Protein AF-N8X4K7-F1 (afdb_monomer_lite)

Organism: NCBI:txid1217656

pLDDT: mean 91.55, std 9.08, range [51.38, 98.06]

Radius of gyration: 14.97 Å; chains: 1; bounding box: 29×28×44 Å

Sequence (110 aa):
MYWAELKDKIYYCDGTLRNLYIFDTNIDDLKKWTVFVNENYKIKWFNQQTQKNENQINFEVLQECLNNTHNLCSHVNLYLDNIQINNYLFLVDKIENDINPEEINSLQDH

Structure (mmCIF, N/CA/C/O backbone):
data_AF-N8X4K7-F1
#
_entry.id   AF-N8X4K7-F1
#
loop_
_atom_site.group_PDB
_atom_site.id
_atom_site.type_symbol
_atom_site.label_atom_id
_atom_site.label_alt_id
_atom_site.label_comp_id
_atom_site.label_asym_id
_atom_site.label_entity_id
_atom_site.label_seq_id
_atom_site.pdbx_PDB_ins_code
_atom_site.Cartn_x
_atom_site.Cartn_y
_atom_site.Cartn_z
_atom_site.occupancy
_atom_site.B_iso_or_equiv
_atom_site.auth_seq_id
_atom_site.auth_comp_id
_atom_site.auth_asym_id
_atom_site.auth_atom_id
_atom_site.pdbx_PDB_model_num
ATOM 1 N N . MET A 1 1 ? 8.634 7.455 -21.861 1.00 63.34 1 MET A N 1
ATOM 2 C CA . MET A 1 1 ? 9.485 6.341 -21.396 1.00 63.34 1 MET A CA 1
ATOM 3 C C . MET A 1 1 ? 8.964 5.067 -22.041 1.00 63.34 1 MET A C 1
ATOM 5 O O . MET A 1 1 ? 7.750 4.943 -22.149 1.00 63.34 1 MET A O 1
ATOM 9 N N . TYR A 1 2 ? 9.820 4.180 -22.549 1.00 89.44 2 TYR A N 1
ATOM 10 C CA . TYR A 1 2 ? 9.367 2.923 -23.164 1.00 89.44 2 TYR A CA 1
ATOM 11 C C . TYR A 1 2 ? 9.210 1.836 -22.092 1.00 89.44 2 TYR A C 1
ATOM 13 O O . TYR A 1 2 ? 10.029 1.773 -21.179 1.00 89.44 2 TYR A O 1
ATOM 21 N N . TRP A 1 3 ? 8.199 0.967 -22.216 1.00 93.44 3 TRP A N 1
ATOM 22 C CA . TRP A 1 3 ? 7.929 -0.117 -21.253 1.00 93.44 3 TRP A CA 1
ATOM 23 C C . TRP A 1 3 ? 9.173 -0.950 -20.914 1.00 93.44 3 TRP A C 1
ATOM 25 O O . TRP A 1 3 ? 9.450 -1.187 -19.746 1.00 93.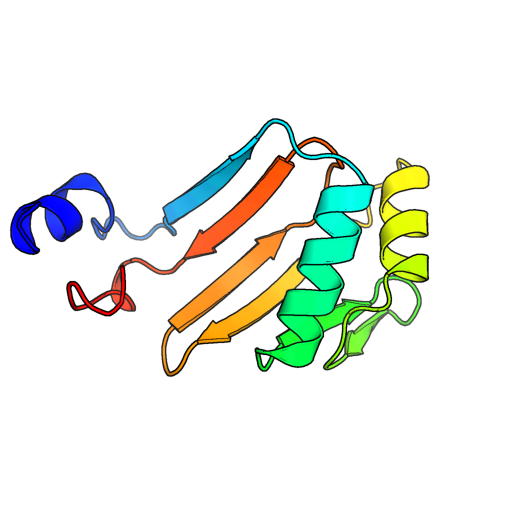44 3 TRP A O 1
ATOM 35 N N . ALA A 1 4 ? 9.958 -1.336 -21.924 1.00 92.88 4 ALA A N 1
ATOM 36 C CA . ALA A 1 4 ? 11.175 -2.125 -21.727 1.00 92.88 4 ALA A CA 1
ATOM 37 C C . ALA A 1 4 ? 12.175 -1.445 -20.775 1.00 92.88 4 ALA A C 1
ATOM 39 O O . ALA A 1 4 ? 12.777 -2.098 -19.933 1.00 92.88 4 ALA A O 1
ATOM 40 N N . GLU A 1 5 ? 12.303 -0.119 -20.853 1.00 94.94 5 GLU A N 1
ATOM 41 C CA . GLU A 1 5 ? 13.204 0.633 -19.981 1.00 94.94 5 GLU A CA 1
ATOM 42 C C . GLU A 1 5 ? 12.681 0.706 -18.541 1.00 94.94 5 GLU A C 1
ATOM 44 O O . GLU A 1 5 ? 13.461 0.559 -17.603 1.00 94.94 5 GLU A O 1
ATOM 49 N N . LEU A 1 6 ? 11.371 0.902 -18.356 1.00 94.75 6 LEU A N 1
ATOM 50 C CA . LEU A 1 6 ? 10.737 0.859 -17.032 1.00 94.75 6 LEU A CA 1
ATOM 51 C C . LEU A 1 6 ? 10.896 -0.519 -16.393 1.00 94.75 6 LEU A C 1
ATOM 53 O O . LEU A 1 6 ? 11.276 -0.619 -15.227 1.00 94.75 6 LEU A O 1
ATOM 57 N N . LYS A 1 7 ? 10.650 -1.574 -17.172 1.00 94.44 7 LYS A N 1
ATOM 58 C CA . LYS A 1 7 ? 10.786 -2.955 -16.722 1.00 94.44 7 LYS A CA 1
ATOM 59 C C . LYS A 1 7 ? 12.208 -3.259 -16.253 1.00 94.44 7 LYS A C 1
ATOM 61 O O . LYS A 1 7 ? 12.380 -3.805 -15.173 1.00 94.44 7 LYS A O 1
ATOM 66 N N . ASP A 1 8 ? 13.218 -2.845 -17.011 1.00 94.44 8 ASP A N 1
ATOM 67 C CA . ASP A 1 8 ? 14.610 -3.160 -16.680 1.00 94.44 8 ASP A CA 1
ATOM 68 C C . ASP A 1 8 ? 15.192 -2.263 -15.576 1.00 94.44 8 ASP A C 1
ATOM 70 O O . ASP A 1 8 ? 16.081 -2.691 -14.842 1.00 94.44 8 ASP A O 1
ATOM 74 N N . LYS A 1 9 ? 14.729 -1.011 -15.449 1.00 94.38 9 LYS A N 1
ATOM 75 C CA . LYS A 1 9 ? 15.307 -0.042 -14.498 1.00 94.38 9 LYS A CA 1
ATOM 76 C C . LYS A 1 9 ? 14.534 0.093 -13.193 1.00 94.38 9 LYS A C 1
ATOM 78 O O . LYS A 1 9 ? 15.148 0.354 -12.163 1.00 94.38 9 LYS A O 1
ATOM 83 N N . ILE A 1 10 ? 13.210 -0.031 -13.239 1.00 93.88 10 ILE A N 1
ATOM 84 C CA . ILE A 1 10 ? 12.323 0.203 -12.091 1.00 93.88 10 ILE A CA 1
ATOM 85 C C . ILE A 1 10 ? 11.733 -1.115 -11.599 1.00 93.88 10 ILE A C 1
ATOM 87 O O . ILE A 1 10 ? 11.813 -1.401 -10.409 1.00 93.88 10 ILE A O 1
ATOM 91 N N . TYR A 1 11 ? 11.201 -1.937 -12.505 1.00 95.31 11 TYR A N 1
ATOM 92 C CA . TYR A 1 11 ? 10.487 -3.179 -12.176 1.00 95.31 11 TYR A CA 1
ATOM 93 C C . TYR A 1 11 ? 11.321 -4.440 -12.436 1.00 95.31 11 TYR A C 1
ATOM 95 O O . TYR A 1 11 ? 10.803 -5.473 -12.863 1.00 95.31 11 TYR A O 1
ATOM 103 N N . TYR A 1 12 ? 12.630 -4.367 -12.198 1.00 95.06 12 TYR A N 1
ATOM 104 C CA . TYR A 1 12 ? 13.497 -5.523 -12.388 1.00 95.06 12 TYR A CA 1
ATOM 105 C C . TYR A 1 12 ? 13.230 -6.578 -11.311 1.00 95.06 12 TYR A C 1
ATOM 107 O O . TYR A 1 12 ? 13.002 -6.270 -10.140 1.00 95.06 12 TYR A O 1
ATOM 115 N N . CYS A 1 13 ? 13.257 -7.842 -11.726 1.00 95.44 13 CYS A N 1
ATOM 116 C CA . CYS A 1 13 ? 12.975 -8.983 -10.864 1.00 95.44 13 CYS A CA 1
ATOM 117 C C . CYS A 1 13 ? 14.294 -9.618 -10.402 1.00 95.44 13 CYS A C 1
ATOM 119 O O . CYS A 1 13 ? 14.949 -10.321 -11.169 1.00 95.44 13 CYS A O 1
ATOM 121 N N . ASP A 1 14 ? 14.685 -9.367 -9.152 1.00 95.75 14 ASP A N 1
ATOM 122 C CA . ASP A 1 14 ? 15.880 -9.949 -8.510 1.00 95.75 14 ASP A CA 1
ATOM 123 C C . ASP A 1 14 ? 15.537 -10.854 -7.304 1.00 95.75 14 ASP A C 1
ATOM 125 O O . ASP A 1 14 ? 16.425 -11.274 -6.563 1.00 95.75 14 ASP A O 1
ATOM 129 N N . GLY A 1 15 ? 14.245 -11.144 -7.103 1.00 94.94 15 GLY A N 1
ATOM 130 C CA . GLY A 1 15 ? 13.721 -11.863 -5.938 1.00 94.94 15 GLY A CA 1
ATOM 131 C C . GLY A 1 15 ? 13.277 -10.967 -4.774 1.00 94.94 15 GLY A C 1
ATOM 132 O O . GLY A 1 15 ? 12.831 -11.493 -3.756 1.00 94.94 15 GLY A O 1
ATOM 133 N N . THR A 1 16 ? 13.371 -9.638 -4.901 1.00 95.19 16 THR A N 1
ATOM 134 C CA . THR A 1 16 ? 12.920 -8.668 -3.886 1.00 95.19 16 THR A CA 1
ATOM 135 C C . THR A 1 16 ? 11.827 -7.728 -4.408 1.00 95.19 16 THR A C 1
ATOM 137 O O . THR A 1 16 ? 11.685 -7.515 -5.619 1.00 95.19 16 THR A O 1
ATOM 140 N N . LEU A 1 17 ? 11.043 -7.158 -3.486 1.00 96.38 17 LEU A N 1
ATOM 141 C CA . LEU A 1 17 ? 10.027 -6.147 -3.794 1.00 96.38 17 LEU A CA 1
ATOM 142 C C . LEU A 1 17 ? 10.680 -4.811 -4.178 1.00 96.38 17 LEU A C 1
ATOM 144 O O . LEU A 1 17 ? 11.824 -4.538 -3.815 1.00 96.38 17 LEU A O 1
ATOM 148 N N . ARG A 1 18 ? 9.958 -3.976 -4.933 1.00 95.88 18 ARG A N 1
ATOM 149 C CA . ARG A 1 18 ? 10.392 -2.607 -5.234 1.00 95.88 18 ARG A CA 1
ATOM 150 C C . ARG A 1 18 ? 9.806 -1.652 -4.207 1.00 95.88 18 ARG A C 1
ATOM 152 O O . ARG A 1 18 ? 8.586 -1.565 -4.093 1.00 95.88 18 ARG A O 1
ATOM 159 N N . ASN A 1 19 ? 10.675 -0.905 -3.538 1.00 93.56 19 ASN A N 1
ATOM 160 C CA . ASN A 1 19 ? 10.257 0.103 -2.574 1.00 93.56 19 ASN A CA 1
ATOM 161 C C . ASN A 1 19 ? 9.991 1.437 -3.288 1.00 93.56 19 ASN A C 1
ATOM 163 O O . ASN A 1 19 ? 10.809 1.907 -4.084 1.00 93.56 19 ASN A O 1
ATOM 167 N N . LEU A 1 20 ? 8.875 2.075 -2.954 1.00 91.50 20 LEU A N 1
ATOM 168 C CA . LEU A 1 20 ? 8.463 3.393 -3.414 1.00 91.50 20 LEU A CA 1
ATOM 169 C C . LEU A 1 20 ? 8.200 4.284 -2.198 1.00 91.50 20 LEU A C 1
ATOM 171 O O . LEU A 1 20 ? 7.329 4.003 -1.373 1.00 91.50 20 LEU A O 1
ATOM 175 N N . TYR A 1 21 ? 8.934 5.390 -2.132 1.00 93.75 21 TYR A N 1
ATOM 176 C CA . TYR A 1 21 ? 8.847 6.361 -1.050 1.00 93.75 21 TYR A CA 1
ATOM 177 C C . TYR A 1 21 ? 8.282 7.678 -1.562 1.00 93.75 21 TYR A C 1
ATOM 179 O O . TYR A 1 21 ? 8.762 8.226 -2.556 1.00 93.75 21 TYR A O 1
ATOM 187 N N . ILE A 1 22 ? 7.295 8.201 -0.845 1.00 93.56 22 ILE A N 1
ATOM 188 C CA . ILE A 1 22 ? 6.833 9.580 -0.987 1.00 93.56 22 ILE A CA 1
ATOM 189 C C . ILE A 1 22 ? 7.319 10.314 0.257 1.00 93.56 22 ILE A C 1
ATOM 191 O O . ILE A 1 22 ? 6.896 9.971 1.356 1.00 93.56 22 ILE A O 1
ATOM 195 N N . PHE A 1 23 ? 8.234 11.264 0.082 1.00 95.31 23 PHE A N 1
ATOM 196 C CA . PHE A 1 23 ? 8.801 12.077 1.161 1.00 95.31 23 PHE A CA 1
ATOM 197 C C . PHE A 1 23 ? 8.060 13.408 1.312 1.00 95.31 23 PHE A C 1
ATOM 199 O O . PH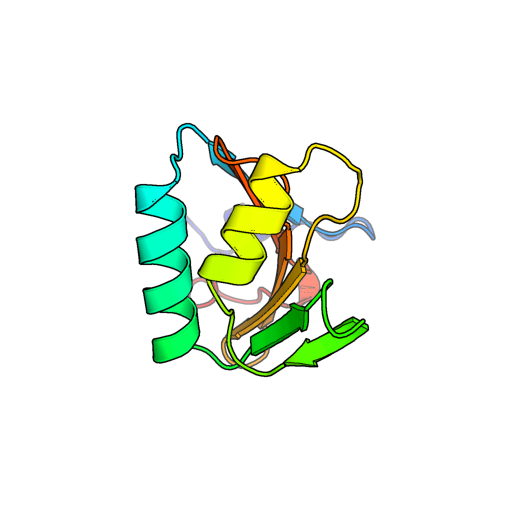E A 1 23 ? 7.228 13.761 0.476 1.00 95.31 23 PHE A O 1
ATOM 206 N N . ASP A 1 24 ? 8.407 14.143 2.369 1.00 96.06 24 ASP A N 1
ATOM 207 C CA . ASP A 1 24 ? 7.893 15.478 2.686 1.00 96.06 24 ASP A CA 1
ATOM 208 C C . ASP A 1 24 ? 6.370 15.508 2.893 1.00 96.06 24 ASP A C 1
ATOM 210 O O . ASP A 1 24 ? 5.707 16.515 2.636 1.00 96.06 24 ASP A O 1
ATOM 214 N N . THR A 1 25 ? 5.807 14.400 3.380 1.00 95.31 25 THR A N 1
ATOM 215 C CA . THR A 1 25 ? 4.393 14.337 3.756 1.00 95.31 25 THR A CA 1
ATOM 216 C C . THR A 1 25 ? 4.165 14.923 5.145 1.00 95.31 25 THR A C 1
ATOM 218 O O . THR A 1 25 ? 5.084 15.124 5.940 1.00 95.31 25 THR A O 1
ATOM 221 N N . ASN A 1 26 ? 2.911 15.212 5.465 1.00 95.38 26 ASN A N 1
ATOM 222 C CA . ASN A 1 26 ? 2.499 15.552 6.820 1.00 95.38 26 ASN A CA 1
ATOM 223 C C . ASN A 1 26 ? 1.201 14.821 7.198 1.00 95.38 26 ASN A C 1
ATOM 225 O O . ASN A 1 26 ? 0.644 14.032 6.432 1.00 95.38 26 ASN A O 1
ATOM 229 N N . ILE A 1 27 ? 0.702 15.094 8.403 1.00 94.69 27 ILE A N 1
ATOM 230 C CA . ILE A 1 27 ? -0.483 14.421 8.938 1.00 94.69 27 ILE A CA 1
ATOM 231 C C . ILE A 1 27 ? -1.754 14.714 8.126 1.00 94.69 27 ILE A C 1
ATOM 233 O O . ILE A 1 27 ? -2.606 13.835 7.993 1.00 94.69 27 ILE A O 1
ATOM 237 N N . ASP A 1 28 ? -1.875 15.908 7.539 1.00 96.88 28 ASP A N 1
ATOM 238 C CA . ASP A 1 28 ? -3.013 16.264 6.690 1.00 96.88 28 ASP A CA 1
ATOM 239 C C . ASP A 1 28 ? -2.952 15.529 5.348 1.00 96.88 28 ASP A C 1
ATOM 241 O O . ASP A 1 28 ? -3.991 15.136 4.810 1.00 96.88 28 ASP A O 1
ATOM 245 N N . ASP A 1 29 ? -1.752 15.295 4.817 1.00 96.62 29 ASP A N 1
ATOM 246 C CA . ASP A 1 29 ? -1.562 14.498 3.604 1.00 96.62 29 ASP A CA 1
ATOM 247 C C . ASP A 1 29 ? -1.908 13.031 3.851 1.00 96.62 29 ASP A C 1
ATOM 249 O O . ASP A 1 29 ? -2.656 12.446 3.067 1.00 96.62 29 ASP A O 1
ATOM 253 N N . LEU A 1 30 ? -1.483 12.463 4.985 1.00 94.44 30 LEU A N 1
ATOM 254 C CA . LEU A 1 30 ? -1.905 11.125 5.404 1.00 94.44 30 LEU A CA 1
ATOM 255 C C . LEU A 1 30 ? -3.424 11.036 5.571 1.00 94.44 30 LEU A C 1
ATOM 257 O O . LEU A 1 30 ? -4.040 10.061 5.141 1.00 94.44 30 LEU A O 1
ATOM 261 N N . LYS A 1 31 ? -4.062 12.064 6.136 1.00 96.38 31 LYS A N 1
ATOM 262 C CA . LYS A 1 31 ? -5.523 12.107 6.259 1.00 96.38 31 LYS A CA 1
ATOM 263 C C . LYS A 1 31 ? -6.205 12.079 4.894 1.00 96.38 31 LYS A C 1
ATOM 265 O O . LYS A 1 31 ? -7.101 11.270 4.677 1.00 96.38 31 LYS A O 1
ATOM 270 N N . LYS A 1 32 ? -5.769 12.915 3.950 1.00 97.56 32 LYS A N 1
ATOM 271 C CA . LYS A 1 32 ? -6.304 12.907 2.577 1.00 97.56 32 LYS A CA 1
ATOM 272 C C . LYS A 1 32 ? -6.057 11.569 1.887 1.00 97.56 32 LYS A C 1
ATOM 274 O O . LYS A 1 32 ? -6.956 11.055 1.230 1.00 97.56 32 LYS A O 1
ATOM 279 N N . TRP A 1 33 ? -4.868 10.998 2.066 1.00 95.88 33 TRP A N 1
ATOM 280 C CA . TRP A 1 33 ? -4.503 9.703 1.507 1.00 95.88 33 TRP A CA 1
ATOM 281 C C . TRP A 1 33 ? -5.405 8.590 2.044 1.00 95.88 33 TRP A C 1
ATOM 283 O O . TRP A 1 33 ? -5.970 7.845 1.254 1.00 95.88 33 TRP A O 1
ATOM 293 N N . THR A 1 34 ? -5.628 8.514 3.361 1.00 95.75 34 THR A N 1
ATOM 294 C CA . THR A 1 34 ? -6.524 7.503 3.956 1.00 95.75 34 THR A CA 1
ATOM 295 C C . THR A 1 34 ? -7.962 7.625 3.465 1.00 95.75 34 THR A C 1
ATOM 297 O O . THR A 1 34 ? -8.574 6.607 3.147 1.00 95.75 34 THR A O 1
ATOM 300 N N . VAL A 1 35 ? -8.489 8.849 3.346 1.00 98.06 35 VAL A N 1
ATOM 301 C CA . VAL A 1 35 ? -9.817 9.095 2.761 1.00 98.06 35 VAL A CA 1
ATOM 302 C C . VAL A 1 35 ? -9.860 8.586 1.323 1.00 98.06 35 VAL A C 1
ATOM 304 O O . VAL A 1 35 ? -10.699 7.751 0.995 1.00 98.06 35 VAL A O 1
ATOM 307 N N . PHE A 1 36 ? -8.908 9.012 0.490 1.00 97.44 36 PHE A N 1
ATOM 308 C CA . PHE A 1 36 ? -8.830 8.591 -0.905 1.00 97.44 36 PHE A CA 1
ATOM 309 C C . PHE A 1 36 ? -8.727 7.068 -1.037 1.00 97.44 36 PHE A C 1
ATOM 311 O O . PHE A 1 36 ? -9.438 6.466 -1.841 1.00 97.44 36 PHE A O 1
ATOM 318 N N . VAL A 1 37 ? -7.891 6.427 -0.221 1.00 96.31 37 VAL A N 1
ATOM 319 C CA . VAL A 1 37 ? -7.694 4.979 -0.258 1.00 96.31 37 VAL A CA 1
ATOM 320 C C . VAL A 1 37 ? -8.960 4.221 0.127 1.00 96.31 37 VAL A C 1
ATOM 322 O O . VAL A 1 37 ? -9.362 3.311 -0.595 1.00 96.31 37 VAL A O 1
ATOM 325 N N . ASN A 1 38 ? -9.611 4.626 1.217 1.00 97.50 38 ASN A N 1
ATOM 326 C CA . ASN A 1 38 ? -10.846 4.005 1.691 1.00 97.50 38 ASN A CA 1
ATOM 327 C C . ASN A 1 38 ? -12.004 4.129 0.692 1.00 97.50 38 ASN A C 1
ATOM 329 O O . ASN A 1 38 ? -12.868 3.254 0.651 1.00 97.50 38 ASN A O 1
ATOM 333 N N . GLU A 1 39 ? -12.054 5.226 -0.065 1.00 97.75 39 GLU A N 1
ATOM 334 C CA . GLU A 1 39 ? -13.125 5.500 -1.026 1.00 97.75 39 GLU A CA 1
ATOM 335 C C . GLU A 1 39 ? -12.921 4.793 -2.370 1.00 97.75 39 GLU A C 1
ATOM 337 O O . GLU A 1 39 ? -13.900 4.437 -3.024 1.00 97.75 39 GLU A O 1
ATOM 342 N N . ASN A 1 40 ? -11.667 4.596 -2.789 1.00 97.12 40 ASN A N 1
ATOM 343 C CA . ASN A 1 40 ? -11.356 4.207 -4.167 1.00 97.12 40 ASN A CA 1
ATOM 344 C C . ASN A 1 40 ? -10.806 2.787 -4.308 1.00 97.12 40 ASN A C 1
ATOM 346 O O . ASN A 1 40 ? -10.854 2.239 -5.408 1.00 97.12 40 ASN A O 1
ATOM 350 N N . TYR A 1 41 ? -10.309 2.169 -3.232 1.00 96.94 41 TYR A N 1
ATOM 351 C CA . TYR A 1 41 ? -9.657 0.866 -3.328 1.00 96.94 41 TYR A CA 1
ATOM 352 C C . TYR A 1 41 ? -10.182 -0.135 -2.314 1.00 96.94 41 TYR A C 1
ATOM 354 O O . TYR A 1 41 ? -10.535 0.178 -1.177 1.00 96.94 41 TYR A O 1
ATOM 362 N N . LYS A 1 42 ? -10.154 -1.403 -2.723 1.00 97.56 42 LYS A N 1
ATOM 363 C CA . LYS A 1 42 ? -10.249 -2.505 -1.777 1.00 97.56 42 LYS A CA 1
ATOM 364 C C . LYS A 1 42 ? -8.953 -2.549 -0.985 1.00 97.56 42 LYS A C 1
ATOM 366 O O . LYS A 1 42 ? -7.871 -2.575 -1.573 1.00 97.56 42 LYS A O 1
ATOM 371 N N . ILE A 1 43 ? -9.074 -2.637 0.333 1.00 97.56 43 ILE A N 1
ATOM 372 C CA . ILE A 1 43 ? -7.917 -2.752 1.209 1.00 97.56 43 ILE A CA 1
ATOM 373 C C . ILE A 1 43 ? -8.078 -3.843 2.259 1.00 97.56 43 ILE A C 1
ATOM 375 O O . ILE A 1 43 ? -9.177 -4.315 2.559 1.00 97.56 43 ILE A O 1
ATOM 379 N N . LYS A 1 44 ? -6.939 -4.210 2.834 1.00 97.38 44 LYS A N 1
ATOM 380 C CA . LYS A 1 44 ? -6.813 -4.979 4.061 1.00 97.38 44 LYS A CA 1
ATOM 381 C C . LYS A 1 44 ? -5.849 -4.228 4.974 1.00 97.38 44 LYS A C 1
ATOM 383 O O . LYS A 1 44 ? -4.639 -4.260 4.778 1.00 97.38 44 LYS A O 1
ATOM 388 N N . TRP A 1 45 ? -6.405 -3.502 5.929 1.00 96.19 45 TRP A N 1
ATOM 389 C CA . TRP A 1 45 ? -5.674 -2.698 6.897 1.00 96.19 45 TRP A CA 1
ATOM 390 C C . TRP A 1 45 ? -5.521 -3.465 8.205 1.00 96.19 45 TRP A C 1
ATOM 392 O O . TRP A 1 45 ? -6.509 -3.960 8.744 1.00 96.19 45 TRP A O 1
ATOM 402 N N . PHE A 1 46 ? -4.301 -3.570 8.727 1.00 93.12 46 PHE A N 1
ATOM 403 C CA . PHE A 1 46 ? -4.080 -4.180 10.033 1.00 93.12 46 PHE A CA 1
ATOM 404 C C . PHE A 1 46 ? -4.288 -3.153 11.151 1.00 93.12 46 PHE A C 1
ATOM 406 O O . PHE A 1 46 ? -3.407 -2.348 11.447 1.00 93.12 46 PHE A O 1
ATOM 413 N N . ASN A 1 47 ? -5.452 -3.206 11.795 1.00 90.50 47 ASN A N 1
ATOM 414 C CA . ASN A 1 47 ? -5.772 -2.356 12.930 1.00 90.50 47 ASN A CA 1
ATOM 415 C C . ASN A 1 47 ? -5.041 -2.863 14.185 1.00 90.50 47 ASN A C 1
ATOM 417 O O . ASN A 1 47 ? -5.366 -3.915 14.742 1.00 90.50 47 ASN A O 1
ATOM 421 N N . GLN A 1 48 ? -4.059 -2.090 14.650 1.00 83.38 48 GLN A N 1
ATOM 422 C CA . GLN A 1 48 ? -3.249 -2.432 15.823 1.00 83.38 48 GLN A CA 1
ATOM 423 C C . GLN A 1 48 ? -4.040 -2.418 17.137 1.00 83.38 48 GLN A C 1
ATOM 425 O O . GLN A 1 48 ? -3.712 -3.163 18.058 1.00 83.38 48 GLN A O 1
ATOM 430 N N . GLN A 1 49 ? -5.105 -1.624 17.244 1.00 86.44 49 GLN A N 1
ATOM 431 C CA . GLN A 1 49 ? -5.929 -1.581 18.450 1.00 86.44 49 GLN A CA 1
ATOM 432 C C . GLN A 1 49 ? -6.767 -2.857 18.598 1.00 86.44 49 GLN A C 1
ATOM 434 O O . GLN A 1 49 ? -6.911 -3.390 19.697 1.00 86.44 49 GLN A O 1
ATOM 439 N N . THR A 1 50 ? -7.309 -3.367 17.488 1.00 90.31 50 THR A N 1
ATOM 440 C CA . THR A 1 50 ? -8.166 -4.564 17.481 1.00 90.31 50 THR A CA 1
ATOM 441 C C . THR A 1 50 ? -7.396 -5.856 17.198 1.00 90.31 50 THR A C 1
ATOM 443 O O . THR A 1 50 ? -7.953 -6.941 17.388 1.00 90.31 50 THR A O 1
ATOM 446 N N . GLN A 1 51 ? -6.129 -5.750 16.770 1.00 89.69 51 GLN A N 1
ATOM 447 C CA . GLN A 1 51 ? -5.267 -6.850 16.315 1.00 89.69 51 GLN A CA 1
ATOM 448 C C . GLN A 1 51 ? -5.912 -7.669 15.185 1.00 89.69 51 GLN A C 1
ATOM 450 O O . GLN A 1 51 ? -5.787 -8.896 15.116 1.00 89.69 51 GLN A O 1
ATOM 455 N N . LYS A 1 52 ? -6.657 -6.996 14.302 1.00 92.38 52 LYS A N 1
ATOM 456 C CA . LYS A 1 52 ? -7.418 -7.622 13.215 1.00 92.38 52 LYS A CA 1
ATOM 457 C C . LYS A 1 52 ? -7.236 -6.872 11.910 1.00 92.38 52 LYS A C 1
ATOM 459 O O . LYS A 1 52 ? -6.878 -5.702 11.873 1.00 92.38 52 LYS A O 1
ATOM 464 N N . ASN A 1 53 ? -7.517 -7.588 10.827 1.00 94.88 53 ASN A N 1
ATOM 465 C CA . ASN A 1 53 ? -7.609 -6.982 9.513 1.00 94.88 53 ASN A CA 1
ATOM 466 C C . ASN A 1 53 ? -9.003 -6.402 9.299 1.00 94.88 53 ASN A C 1
ATOM 468 O O . ASN A 1 53 ? -10.004 -7.094 9.493 1.00 94.88 53 ASN A O 1
ATOM 472 N N . GLU A 1 54 ? -9.038 -5.161 8.849 1.00 96.12 54 GLU A N 1
ATOM 473 C CA . GLU A 1 54 ? -10.230 -4.387 8.541 1.00 96.12 54 GLU A CA 1
ATOM 474 C C . GLU A 1 54 ? -10.167 -3.933 7.077 1.00 96.12 54 GLU A C 1
ATOM 476 O O . GLU A 1 54 ? -9.111 -3.939 6.444 1.00 96.12 54 GLU A O 1
ATOM 481 N N . ASN A 1 55 ? -11.313 -3.598 6.497 1.00 97.12 55 ASN A N 1
ATOM 482 C CA . ASN A 1 55 ? -11.432 -3.230 5.082 1.00 97.12 55 ASN A CA 1
ATOM 483 C C . ASN A 1 55 ? -11.458 -1.713 4.848 1.00 97.12 55 ASN A C 1
ATOM 485 O O . ASN A 1 55 ? -11.664 -1.284 3.718 1.00 97.12 55 ASN A O 1
ATOM 489 N N . GLN A 1 56 ? -11.275 -0.922 5.903 1.00 96.75 56 GLN A N 1
ATOM 490 C CA . GLN A 1 56 ? -11.179 0.532 5.876 1.00 96.75 56 GLN A CA 1
ATOM 491 C C . GLN A 1 56 ? -10.200 0.977 6.956 1.00 96.75 56 GLN A C 1
ATOM 493 O O . GLN A 1 56 ? -10.172 0.391 8.033 1.00 96.75 56 GLN A O 1
ATOM 498 N N . ILE A 1 57 ? -9.420 2.014 6.678 1.00 95.94 57 ILE A N 1
ATOM 499 C CA . ILE A 1 57 ? -8.508 2.631 7.636 1.00 95.94 57 ILE A CA 1
ATOM 500 C C . ILE A 1 57 ? -9.305 3.560 8.544 1.00 95.94 57 ILE A C 1
ATOM 502 O O . ILE A 1 57 ? -9.932 4.506 8.063 1.00 95.94 57 ILE A O 1
ATOM 506 N N . ASN A 1 58 ? -9.230 3.346 9.856 1.00 95.38 58 ASN A N 1
ATOM 507 C CA . ASN A 1 58 ? -9.657 4.348 10.822 1.00 95.38 58 ASN A CA 1
ATOM 508 C C . ASN A 1 58 ? -8.501 5.332 11.068 1.00 95.38 58 ASN A C 1
ATOM 510 O O . ASN A 1 58 ? -7.497 4.982 11.691 1.00 95.38 58 ASN A O 1
ATOM 514 N N . PHE A 1 59 ? -8.643 6.565 10.574 1.00 94.50 59 PHE A N 1
ATOM 515 C CA . PHE A 1 59 ? -7.587 7.572 10.676 1.00 94.50 59 PHE A CA 1
ATOM 516 C C . PHE A 1 59 ? -7.267 7.970 12.122 1.00 94.50 59 PHE A C 1
ATOM 518 O O . PHE A 1 59 ? -6.112 8.252 12.418 1.00 94.50 59 PHE A O 1
ATOM 525 N N . GLU A 1 60 ? -8.244 7.965 13.031 1.00 92.94 60 GLU A N 1
ATOM 526 C CA . GLU A 1 60 ? -8.002 8.306 14.439 1.00 92.94 60 GLU A CA 1
ATOM 527 C C . GLU A 1 60 ? -7.069 7.280 15.091 1.00 92.94 60 GLU A C 1
ATOM 529 O O . GLU A 1 60 ? -6.103 7.649 15.755 1.00 92.94 60 GLU A O 1
ATOM 534 N N . VAL A 1 61 ? -7.294 5.993 14.806 1.00 91.88 61 VAL A N 1
ATOM 535 C CA . VAL A 1 61 ? -6.431 4.897 15.270 1.00 91.88 61 VAL A CA 1
ATOM 536 C C . VAL A 1 61 ? -5.044 4.996 14.643 1.00 91.88 61 VAL A C 1
ATOM 538 O O . VAL A 1 61 ? -4.040 4.863 15.338 1.00 91.88 61 VAL A O 1
ATOM 541 N N . LEU A 1 62 ? -4.963 5.270 13.336 1.00 91.50 62 LEU A N 1
ATOM 542 C CA . LEU A 1 62 ? -3.678 5.479 12.667 1.00 91.50 62 LEU A CA 1
ATOM 543 C C . LEU A 1 62 ? -2.905 6.653 13.291 1.00 91.50 62 LEU A C 1
ATOM 545 O O . LEU A 1 62 ? -1.712 6.533 13.558 1.00 91.50 62 LEU A O 1
ATOM 549 N N . GLN A 1 63 ? -3.578 7.775 13.539 1.00 91.50 63 GLN A N 1
ATOM 550 C CA . GLN A 1 63 ? -2.979 8.958 14.148 1.00 91.50 63 GLN A CA 1
ATOM 551 C C . GLN A 1 63 ? -2.491 8.671 15.573 1.00 91.50 63 GLN A C 1
ATOM 553 O O . GLN A 1 63 ? -1.403 9.107 15.946 1.00 91.50 63 GLN A O 1
ATOM 558 N N . GLU A 1 64 ? -3.250 7.906 16.358 1.00 89.00 64 GLU A N 1
ATOM 559 C CA . GLU A 1 64 ? -2.820 7.443 17.677 1.00 89.00 64 GLU A CA 1
ATOM 560 C C . GLU A 1 64 ? -1.559 6.567 17.586 1.00 89.00 64 GLU A C 1
ATOM 562 O O . GLU A 1 64 ? -0.607 6.784 18.340 1.00 89.00 64 GLU A O 1
ATOM 567 N N . CYS A 1 65 ? -1.497 5.634 16.627 1.00 86.56 65 CYS A N 1
ATOM 568 C CA . CYS A 1 65 ? -0.302 4.818 16.389 1.00 86.56 65 CYS A CA 1
ATOM 569 C C . CYS A 1 65 ? 0.925 5.673 16.044 1.00 86.56 65 CYS A C 1
ATOM 571 O O . CYS A 1 65 ? 2.002 5.444 16.594 1.00 86.56 65 CYS A O 1
ATOM 573 N N . LEU A 1 66 ? 0.761 6.674 15.175 1.00 87.00 66 LEU A N 1
ATOM 574 C CA . LEU A 1 66 ? 1.841 7.574 14.757 1.00 87.00 66 LEU A CA 1
ATOM 575 C C . LEU A 1 66 ? 2.349 8.451 15.913 1.00 87.00 66 LEU A C 1
ATOM 577 O O . LEU A 1 66 ? 3.547 8.712 16.009 1.00 87.00 66 LEU A O 1
ATOM 581 N N . ASN A 1 67 ? 1.464 8.871 16.820 1.00 85.81 67 ASN A N 1
ATOM 582 C CA . ASN A 1 67 ? 1.829 9.691 17.977 1.00 85.81 67 ASN A CA 1
ATOM 583 C C . ASN A 1 67 ? 2.539 8.899 19.085 1.00 85.81 67 ASN A C 1
ATOM 585 O O . ASN A 1 67 ? 3.341 9.464 19.827 1.00 85.81 67 ASN A O 1
ATOM 589 N N . ASN A 1 68 ? 2.251 7.602 19.225 1.00 74.06 68 ASN A N 1
ATOM 590 C CA . ASN A 1 68 ? 2.650 6.838 20.407 1.00 74.06 68 ASN A CA 1
ATOM 591 C C . ASN A 1 68 ? 4.092 6.297 20.395 1.00 74.06 68 ASN A C 1
ATOM 593 O O . ASN A 1 68 ? 4.479 5.654 21.366 1.00 74.06 68 ASN A O 1
ATOM 597 N N . THR A 1 69 ? 4.929 6.577 19.382 1.00 58.81 69 THR A N 1
ATOM 598 C CA . THR A 1 69 ? 6.375 6.213 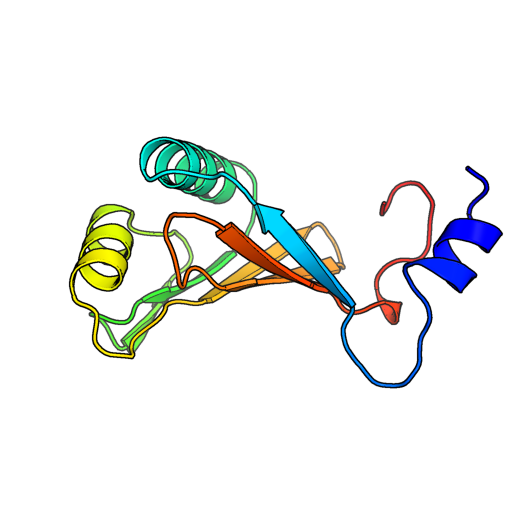19.254 1.00 58.81 69 THR A CA 1
ATOM 599 C C . THR A 1 69 ? 6.781 4.747 19.521 1.00 58.81 69 THR A C 1
ATOM 601 O O . THR A 1 69 ? 7.934 4.372 19.315 1.00 58.81 69 THR A O 1
ATOM 604 N N . HIS A 1 70 ? 5.861 3.879 19.935 1.00 51.38 70 HIS A N 1
ATOM 605 C CA . HIS A 1 70 ? 6.113 2.499 20.315 1.00 51.38 70 HIS A CA 1
ATOM 606 C C . HIS A 1 70 ? 5.670 1.553 19.203 1.00 51.38 70 HIS A C 1
ATOM 608 O O . HIS A 1 70 ? 4.523 1.132 19.207 1.00 51.38 70 HIS A O 1
ATOM 614 N N . ASN A 1 71 ? 6.600 1.218 18.295 1.00 53.69 71 ASN A N 1
ATOM 615 C CA . ASN A 1 71 ? 6.760 -0.017 17.489 1.00 53.69 71 ASN A CA 1
ATOM 616 C C . ASN A 1 71 ? 5.549 -0.700 16.809 1.00 53.69 71 ASN A C 1
ATOM 618 O O . ASN A 1 71 ? 5.733 -1.706 16.127 1.00 53.69 71 ASN A O 1
ATOM 622 N N . LEU A 1 72 ? 4.330 -0.201 16.947 1.00 54.84 72 LEU A N 1
ATOM 623 C CA . LEU A 1 72 ? 3.104 -0.806 16.441 1.00 54.84 72 LEU A CA 1
ATOM 624 C C . LEU A 1 72 ? 2.677 -0.024 15.218 1.00 54.84 72 LEU A C 1
ATOM 626 O O . LEU A 1 72 ? 1.669 0.677 15.205 1.00 54.84 72 LEU A O 1
ATOM 630 N N . CYS A 1 73 ? 3.513 -0.098 14.195 1.00 64.19 73 CYS A N 1
ATOM 631 C CA . CYS A 1 73 ? 3.200 0.572 12.961 1.00 64.19 73 CYS A CA 1
ATOM 632 C C . CYS A 1 73 ? 2.206 -0.276 12.157 1.00 64.19 73 CYS A C 1
ATOM 634 O O . CYS A 1 73 ? 2.253 -1.512 12.148 1.00 64.19 73 CYS A O 1
ATOM 636 N N . SER A 1 74 ? 1.245 0.399 11.539 1.00 76.19 74 SER A N 1
ATOM 637 C CA . SER A 1 74 ? 0.195 -0.238 10.762 1.00 76.19 74 SER A CA 1
ATOM 638 C C . SER A 1 74 ? 0.651 -0.457 9.321 1.00 76.19 74 SER A C 1
ATOM 640 O O . SER A 1 74 ? 1.360 0.375 8.759 1.00 76.19 74 SER A O 1
ATOM 642 N N . HIS A 1 75 ? 0.181 -1.537 8.696 1.00 89.44 75 HIS A N 1
ATOM 643 C CA . HIS A 1 75 ? 0.315 -1.741 7.255 1.00 89.44 75 HIS A CA 1
ATOM 644 C C . HIS A 1 75 ? -1.058 -1.881 6.596 1.00 89.44 75 HIS A C 1
ATOM 646 O O . HIS A 1 75 ? -2.037 -2.286 7.232 1.00 89.44 75 HIS A O 1
ATOM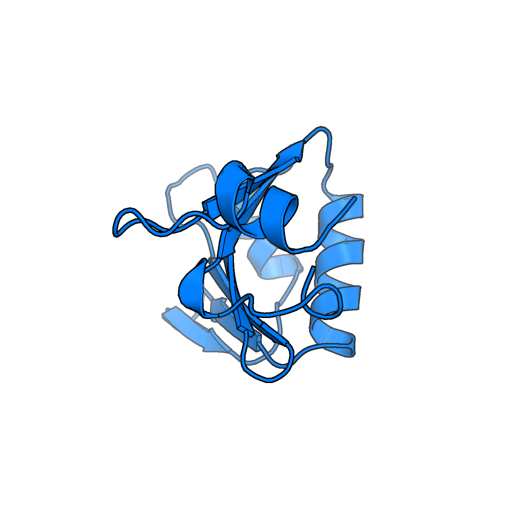 652 N N . VAL A 1 76 ? -1.124 -1.515 5.322 1.00 95.12 76 VAL A N 1
ATOM 653 C CA . VAL A 1 76 ? -2.310 -1.613 4.473 1.00 95.12 76 VAL A CA 1
ATOM 654 C C . VAL A 1 76 ? -1.910 -2.390 3.229 1.00 95.12 76 VAL A C 1
ATOM 656 O O . VAL A 1 76 ? -1.007 -1.975 2.513 1.00 95.12 76 VAL A O 1
ATOM 659 N N . ASN A 1 77 ? -2.586 -3.497 2.934 1.00 96.69 77 ASN A N 1
ATOM 660 C CA . ASN A 1 77 ? -2.542 -4.063 1.589 1.00 96.69 77 ASN A CA 1
ATOM 661 C C . ASN A 1 77 ? -3.637 -3.388 0.762 1.00 96.69 77 ASN A C 1
ATOM 663 O O . ASN A 1 77 ? -4.814 -3.485 1.112 1.00 96.69 77 ASN A O 1
ATOM 667 N N . LEU A 1 78 ? -3.249 -2.703 -0.305 1.00 96.25 78 LEU A N 1
ATOM 668 C CA . LEU A 1 78 ? -4.137 -2.045 -1.256 1.00 96.25 78 LEU A CA 1
ATOM 669 C C . LEU A 1 78 ? -4.137 -2.845 -2.559 1.00 96.25 78 LEU A C 1
ATOM 671 O O . LEU A 1 78 ? -3.085 -3.293 -3.008 1.00 96.25 78 LEU A O 1
ATOM 675 N N . TYR A 1 79 ? -5.315 -3.048 -3.142 1.00 96.06 79 TYR A N 1
ATOM 676 C CA . TYR A 1 79 ? -5.487 -3.865 -4.341 1.00 96.06 79 TYR A CA 1
ATOM 677 C C . TYR A 1 79 ? -5.958 -3.005 -5.524 1.00 96.06 79 TYR A C 1
ATOM 679 O O . TYR A 1 79 ? -7.067 -2.467 -5.478 1.00 96.06 79 TYR A O 1
ATOM 687 N N . LEU A 1 80 ? -5.130 -2.898 -6.572 1.00 93.00 80 LEU A N 1
ATOM 688 C CA . LEU A 1 80 ? -5.495 -2.335 -7.880 1.00 93.00 80 LEU A CA 1
ATOM 689 C C . LEU A 1 80 ? -5.546 -3.473 -8.895 1.00 93.00 80 LEU A C 1
ATOM 691 O O . LEU A 1 80 ? -4.506 -3.974 -9.312 1.00 93.00 80 LEU A O 1
ATOM 695 N N . ASP A 1 81 ? -6.747 -3.902 -9.274 1.00 90.00 81 ASP A N 1
ATOM 696 C CA . ASP A 1 81 ? -6.948 -5.081 -10.121 1.00 90.00 81 ASP A CA 1
ATOM 697 C C . ASP A 1 81 ? -6.167 -6.306 -9.601 1.00 90.00 81 ASP A C 1
ATOM 699 O O . ASP A 1 81 ? -6.538 -6.886 -8.577 1.00 90.00 81 ASP A O 1
ATOM 703 N N . ASN A 1 82 ? -5.083 -6.685 -10.285 1.00 91.00 82 ASN A N 1
ATOM 704 C CA . ASN A 1 82 ? -4.229 -7.823 -9.935 1.00 91.00 82 ASN A CA 1
ATOM 705 C C . ASN A 1 82 ? -2.933 -7.422 -9.207 1.00 91.00 82 ASN A C 1
ATOM 707 O O . ASN A 1 82 ? -2.125 -8.298 -8.907 1.00 91.00 82 ASN A O 1
ATOM 711 N N . ILE A 1 83 ? -2.729 -6.131 -8.943 1.00 95.75 83 ILE A N 1
ATOM 712 C CA . ILE A 1 83 ? -1.534 -5.577 -8.305 1.00 95.75 83 ILE A CA 1
ATOM 713 C C . ILE A 1 83 ? -1.827 -5.343 -6.826 1.00 95.75 83 ILE A C 1
ATOM 715 O O . ILE A 1 83 ? -2.794 -4.662 -6.462 1.00 95.75 83 ILE A O 1
ATOM 719 N N . GLN A 1 84 ? -0.969 -5.882 -5.967 1.00 96.62 84 GLN A N 1
ATOM 720 C CA . GLN A 1 84 ? -0.981 -5.601 -4.542 1.00 96.62 84 GLN A CA 1
ATOM 721 C C . GLN A 1 84 ? 0.108 -4.580 -4.200 1.00 96.62 84 GLN A C 1
ATOM 723 O O . GLN A 1 84 ? 1.298 -4.811 -4.403 1.00 96.62 84 GLN A O 1
ATOM 728 N N . ILE A 1 85 ? -0.304 -3.472 -3.587 1.00 96.19 85 ILE A N 1
ATOM 729 C CA . ILE A 1 85 ? 0.604 -2.499 -2.982 1.00 96.19 85 ILE A CA 1
ATOM 730 C C . ILE A 1 85 ? 0.603 -2.714 -1.470 1.00 96.19 85 ILE A C 1
ATOM 732 O O . ILE A 1 85 ? -0.443 -2.655 -0.820 1.00 96.19 85 ILE A O 1
ATOM 736 N N . ASN A 1 86 ? 1.777 -2.963 -0.897 1.00 95.75 86 ASN A N 1
ATOM 737 C CA . ASN A 1 86 ? 1.967 -3.047 0.546 1.00 95.75 86 ASN A CA 1
ATOM 738 C C . ASN A 1 86 ? 2.386 -1.682 1.057 1.00 95.75 86 ASN A C 1
ATOM 740 O O . ASN A 1 86 ? 3.505 -1.257 0.816 1.00 95.75 86 ASN A O 1
ATOM 744 N N . ASN A 1 87 ? 1.496 -0.989 1.745 1.00 94.62 87 ASN A N 1
ATOM 745 C CA . ASN A 1 87 ? 1.766 0.331 2.277 1.00 94.62 87 ASN A CA 1
ATOM 746 C C . ASN A 1 87 ? 2.090 0.254 3.775 1.00 94.62 87 ASN A C 1
ATOM 748 O O . ASN A 1 87 ? 1.394 -0.425 4.536 1.00 94.62 87 ASN A O 1
ATOM 752 N N . TYR A 1 88 ? 3.139 0.957 4.191 1.00 91.31 88 TYR A N 1
ATOM 753 C CA . TYR A 1 88 ? 3.646 0.982 5.558 1.00 91.31 88 TYR A CA 1
ATOM 754 C C . TYR A 1 88 ? 3.585 2.416 6.099 1.00 91.31 88 TYR A C 1
ATOM 756 O O . TYR A 1 88 ? 4.312 3.308 5.659 1.00 91.31 88 TYR A O 1
ATOM 764 N N . LEU A 1 89 ? 2.690 2.642 7.064 1.00 88.56 89 LEU A N 1
ATOM 765 C CA . LEU A 1 89 ? 2.382 3.966 7.618 1.00 88.56 89 LEU A CA 1
ATOM 766 C C . LEU A 1 89 ? 3.068 4.127 8.968 1.00 88.56 89 LEU A C 1
ATOM 768 O O . LEU A 1 89 ? 2.463 3.956 10.028 1.00 88.56 89 LEU A O 1
ATOM 772 N N . PHE A 1 90 ? 4.379 4.330 8.905 1.00 85.62 90 PHE A N 1
ATOM 773 C CA . PHE A 1 90 ? 5.254 4.251 10.074 1.00 85.62 90 PHE A CA 1
ATOM 774 C C . PHE A 1 90 ? 5.634 5.631 10.605 1.00 85.62 90 PHE A C 1
ATOM 776 O O . PHE A 1 90 ? 5.801 5.801 11.809 1.00 85.62 90 PHE A O 1
ATOM 783 N N . LEU A 1 91 ? 5.766 6.609 9.708 1.00 88.25 91 LEU A N 1
ATOM 784 C CA . LEU A 1 91 ? 6.141 7.980 10.024 1.00 88.25 91 LEU A CA 1
ATOM 785 C C . LEU A 1 91 ? 5.218 8.957 9.295 1.00 88.25 91 LEU A C 1
ATOM 787 O O . LEU A 1 91 ? 4.589 8.619 8.298 1.00 88.25 91 LEU A O 1
ATOM 791 N N . VAL A 1 92 ? 5.125 10.174 9.823 1.00 91.25 92 VAL A N 1
ATOM 792 C CA . VAL A 1 92 ? 4.267 11.231 9.266 1.00 91.25 92 VAL A CA 1
ATOM 793 C C . VAL A 1 92 ? 4.904 11.901 8.042 1.00 91.25 92 VAL A C 1
ATOM 795 O O . VAL A 1 92 ? 4.190 12.404 7.177 1.00 91.25 92 VAL A O 1
ATOM 798 N N . ASP A 1 93 ? 6.234 11.894 7.963 1.00 92.50 93 ASP A N 1
ATOM 799 C CA . ASP A 1 93 ? 7.041 12.574 6.943 1.00 92.50 93 ASP A CA 1
ATOM 800 C C . ASP A 1 93 ? 7.281 11.751 5.671 1.00 92.50 93 ASP A C 1
ATOM 802 O O . ASP A 1 93 ? 7.848 12.262 4.700 1.00 92.50 93 ASP A O 1
ATOM 806 N N . LYS A 1 94 ? 6.838 10.490 5.660 1.00 91.94 94 LYS A N 1
ATOM 807 C CA . LYS A 1 94 ? 6.900 9.636 4.480 1.00 91.94 94 LYS A CA 1
ATOM 808 C C . LYS A 1 94 ? 5.778 8.613 4.414 1.00 91.94 94 LYS A C 1
ATOM 810 O O . LYS A 1 94 ? 5.321 8.086 5.425 1.00 91.94 94 LYS A O 1
ATOM 815 N N . ILE A 1 95 ? 5.431 8.247 3.187 1.00 91.81 95 ILE A N 1
ATOM 816 C CA . ILE A 1 95 ? 4.613 7.078 2.876 1.00 91.81 95 ILE A CA 1
ATOM 817 C C . ILE A 1 95 ? 5.510 6.057 2.182 1.00 91.81 95 ILE A C 1
ATOM 819 O O . ILE A 1 95 ? 6.081 6.348 1.127 1.00 91.81 95 ILE A O 1
ATOM 823 N N . GLU A 1 96 ? 5.628 4.867 2.764 1.00 93.38 96 GLU A N 1
ATOM 824 C CA . GLU A 1 96 ? 6.422 3.773 2.204 1.00 93.38 96 GLU A CA 1
ATOM 825 C C . GLU A 1 96 ? 5.502 2.738 1.560 1.00 93.38 96 GLU A C 1
ATOM 827 O O . GLU A 1 96 ? 4.456 2.387 2.111 1.00 93.38 96 GLU A O 1
ATOM 832 N N . ASN A 1 97 ? 5.888 2.249 0.386 1.00 93.75 97 ASN A N 1
ATOM 833 C CA . ASN A 1 97 ? 5.156 1.226 -0.340 1.00 93.75 97 ASN A CA 1
ATOM 834 C C . ASN A 1 97 ? 6.124 0.190 -0.886 1.00 93.75 97 ASN A C 1
ATOM 836 O O . ASN A 1 97 ? 7.148 0.569 -1.443 1.00 93.75 97 ASN A O 1
ATOM 840 N N . ASP A 1 98 ? 5.723 -1.071 -0.861 1.00 95.25 98 ASP A N 1
ATOM 841 C CA . ASP A 1 98 ? 6.402 -2.138 -1.575 1.00 95.25 98 ASP A CA 1
ATOM 842 C C . ASP A 1 98 ? 5.448 -2.750 -2.597 1.00 95.25 98 ASP A C 1
ATOM 844 O O . ASP A 1 98 ? 4.279 -3.021 -2.303 1.00 95.25 98 ASP A O 1
ATOM 848 N N . ILE A 1 99 ? 5.966 -3.001 -3.794 1.00 95.81 99 ILE A N 1
ATOM 849 C CA . ILE A 1 99 ? 5.241 -3.658 -4.883 1.00 95.81 99 ILE A CA 1
ATOM 850 C C . ILE A 1 99 ? 6.033 -4.855 -5.392 1.00 95.81 99 ILE A C 1
ATOM 852 O O . ILE A 1 99 ? 7.269 -4.842 -5.422 1.00 95.81 99 ILE A O 1
ATOM 856 N N . ASN A 1 100 ? 5.326 -5.897 -5.816 1.00 96.81 100 ASN A N 1
ATOM 857 C CA . ASN A 1 100 ? 5.952 -7.017 -6.496 1.00 96.81 100 ASN A CA 1
ATOM 858 C C . ASN A 1 100 ? 6.216 -6.635 -7.966 1.00 96.81 100 ASN A C 1
ATOM 860 O O . ASN A 1 100 ? 5.255 -6.404 -8.701 1.00 96.81 100 ASN A O 1
ATOM 864 N N . PRO A 1 101 ? 7.481 -6.563 -8.427 1.00 96.50 101 PRO A N 1
ATOM 865 C CA . PRO A 1 101 ? 7.773 -6.187 -9.810 1.00 96.50 101 PRO A CA 1
ATOM 866 C C . PRO A 1 101 ? 7.174 -7.152 -10.844 1.00 96.50 101 PRO A C 1
ATOM 868 O O . PRO A 1 101 ? 6.924 -6.738 -11.971 1.00 96.50 101 PRO A O 1
ATOM 871 N N . GLU A 1 102 ? 6.900 -8.408 -10.474 1.00 95.81 102 GLU A N 1
ATOM 872 C CA . GLU A 1 102 ? 6.274 -9.395 -11.367 1.00 95.81 102 GLU A CA 1
ATOM 873 C C . GLU A 1 102 ? 4.798 -9.081 -11.677 1.00 95.81 102 GLU A C 1
ATO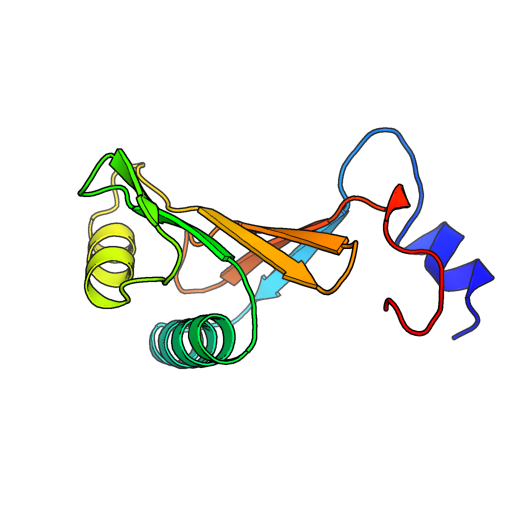M 875 O O . GLU A 1 102 ? 4.254 -9.550 -12.679 1.00 95.81 102 GLU A O 1
ATOM 880 N N . GLU A 1 103 ? 4.139 -8.273 -10.840 1.00 96.38 1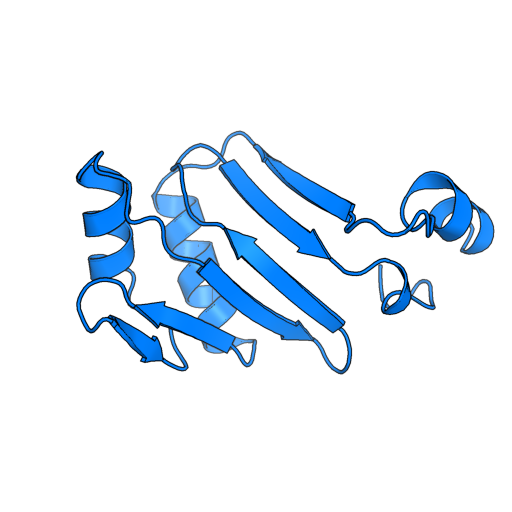03 GLU A N 1
ATOM 881 C CA . GLU A 1 103 ? 2.737 -7.877 -11.021 1.00 96.38 103 GLU A CA 1
ATOM 882 C C . GLU A 1 103 ? 2.587 -6.711 -12.010 1.00 96.38 103 GLU A C 1
ATOM 884 O O . GLU A 1 103 ? 1.516 -6.533 -12.590 1.00 96.38 103 GLU A O 1
ATOM 889 N N . ILE A 1 104 ? 3.666 -5.970 -12.284 1.00 95.31 104 ILE A N 1
ATOM 890 C CA . ILE A 1 104 ? 3.674 -4.831 -13.208 1.00 95.31 104 ILE A CA 1
ATOM 891 C C . ILE A 1 104 ? 4.096 -5.315 -14.597 1.00 95.31 104 ILE A C 1
ATOM 893 O O . ILE A 1 104 ? 5.245 -5.702 -14.818 1.00 95.31 104 ILE A O 1
ATOM 897 N N . ASN A 1 105 ? 3.173 -5.300 -15.558 1.00 93.75 105 ASN A N 1
ATOM 898 C CA . ASN A 1 105 ? 3.360 -5.962 -16.852 1.00 93.75 105 ASN A CA 1
ATOM 899 C C . ASN A 1 105 ? 3.177 -5.038 -18.062 1.00 93.75 105 ASN A C 1
ATOM 901 O O . ASN A 1 105 ? 3.433 -5.449 -19.201 1.00 93.75 105 ASN A O 1
ATOM 905 N N . SER A 1 106 ? 2.770 -3.791 -17.839 1.00 93.94 106 SER A N 1
ATOM 906 C CA . SER A 1 106 ? 2.479 -2.834 -18.896 1.00 93.94 106 SER A CA 1
ATOM 907 C C . SER A 1 106 ? 2.696 -1.380 -18.470 1.00 93.94 106 SER A C 1
ATOM 909 O O . SER A 1 106 ? 2.829 -1.059 -17.294 1.00 93.94 106 SER A O 1
ATOM 911 N N . LEU A 1 107 ? 2.666 -0.472 -19.452 1.00 93.19 107 LEU A N 1
ATOM 912 C CA . LEU A 1 107 ? 2.621 0.974 -19.196 1.00 93.19 107 LEU A CA 1
ATOM 913 C C . LEU A 1 107 ? 1.342 1.429 -18.484 1.00 93.19 107 LEU A C 1
ATOM 915 O O . LEU A 1 107 ? 1.334 2.533 -17.966 1.00 93.19 107 LEU A O 1
ATOM 919 N N . GLN A 1 108 ? 0.272 0.633 -18.519 1.00 92.75 108 GLN A N 1
ATOM 920 C CA . GLN A 1 108 ? -0.985 0.966 -17.852 1.00 92.75 108 GLN A CA 1
ATOM 921 C C . GLN A 1 108 ? -0.932 0.651 -16.350 1.00 92.75 108 GLN A C 1
ATOM 923 O O . GLN A 1 108 ? -1.671 1.263 -15.584 1.00 92.75 108 GLN A O 1
ATOM 928 N N . ASP A 1 109 ? -0.066 -0.289 -15.959 1.00 92.19 109 ASP A N 1
ATOM 929 C CA . ASP A 1 109 ? 0.176 -0.678 -14.565 1.00 92.19 109 ASP A CA 1
ATOM 930 C C . ASP A 1 109 ? 1.121 0.298 -13.836 1.00 92.19 109 ASP A C 1
ATOM 932 O O . ASP A 1 109 ? 1.169 0.299 -12.608 1.00 92.19 109 ASP A O 1
ATOM 936 N N . HIS A 1 110 ? 1.903 1.081 -14.594 1.00 89.44 110 HIS A N 1
ATOM 937 C CA . HIS A 1 110 ? 2.811 2.123 -14.098 1.00 89.44 110 HIS A CA 1
ATOM 938 C C . HIS A 1 110 ? 2.064 3.434 -13.843 1.00 89.44 110 HIS A C 1
ATOM 940 O O . HIS A 1 110 ? 2.240 3.988 -12.735 1.00 89.44 110 HIS A O 1
#

Secondary structure (DSSP, 8-state):
--HHHHHHHTS--SSSPEEEEEES--HHHHHHHHHHHHHHSEEEEEETTTTEEESS--HHHHHHHHHT-SS--EEEEEEETTEEEEEEE--SSEEEEEE-GGG--STTT-

Foldseek 3Di:
DDPVCCCVPQLDPPPFWGKDKDFQAALVNVVVVQVCQLVPWFKFKQQLVVRGTDRGDDSVSQVVQQPPPPDSWIWMFTDDPQWTWIWTSRYRGMIMITTNSVSQDDPVSD